Protein AF-A0A9D1SIE9-F1 (afdb_monomer_lite)

Secondary structure (DSSP, 8-state):
--------S--PPPEEEEEEEE-TT--EETTPBP-GGGEEEEEEETTS-EEE---GGG-EEEEESS----TTSBPPPPSSSPPEEEEEEETTEEEEEEE-EE-

Radius of gyration: 18.7 Å; chains: 1; bounding box: 42×22×67 Å

InterPro domains:
  IPR022038 Ig-like domain, bacterial type [PF07523] (23-101)

Sequence (103 aa):
ALTACNNDKDNVPTVESISAKLAKDVSYSVGDTFDIEDVVVTCKMSDGTSKAVTTFAAIEYSFAGENVLDESGKFAAATTDTPYTLNLSFAGKTTTLSIAVGA

pLDDT: mean 88.83, std 14.46, range [38.84, 98.25]

Organism: NCBI:txid2840951

Structure (mmCIF, N/CA/C/O backbone):
data_AF-A0A9D1SIE9-F1
#
_entry.id   AF-A0A9D1SIE9-F1
#
loop_
_atom_site.group_PDB
_atom_site.id
_atom_site.type_symbol
_atom_site.label_atom_id
_atom_site.label_alt_id
_atom_site.label_comp_id
_atom_site.label_asym_id
_atom_site.label_entity_id
_atom_site.label_seq_id
_atom_site.pdbx_PDB_ins_code
_atom_site.Cartn_x
_atom_site.Cartn_y
_atom_site.Cartn_z
_atom_site.occupancy
_atom_site.B_iso_or_equiv
_atom_site.auth_seq_id
_atom_site.auth_comp_id
_atom_site.auth_asym_id
_atom_site.auth_atom_id
_atom_site.pdbx_PDB_model_num
ATOM 1 N N . ALA A 1 1 ? -25.153 0.231 50.598 1.00 43.69 1 ALA A N 1
ATOM 2 C CA . ALA A 1 1 ? -24.082 0.260 49.588 1.00 43.69 1 ALA A CA 1
ATOM 3 C C . ALA A 1 1 ? -24.486 -0.673 48.458 1.00 43.69 1 ALA A C 1
ATOM 5 O O . ALA A 1 1 ? -24.565 -1.871 48.686 1.00 43.69 1 ALA A O 1
ATOM 6 N N . LEU A 1 2 ? -24.826 -0.123 47.295 1.00 42.72 2 LEU A N 1
ATOM 7 C CA . LEU A 1 2 ? -24.975 -0.881 46.056 1.00 42.72 2 LEU A CA 1
ATOM 8 C C . LEU A 1 2 ? -24.005 -0.240 45.075 1.00 42.72 2 LEU A C 1
ATOM 10 O O . LEU A 1 2 ? -24.164 0.914 44.684 1.00 42.72 2 LEU A O 1
ATOM 14 N N . THR A 1 3 ? -22.929 -0.981 44.845 1.00 50.88 3 THR A N 1
ATOM 15 C CA . THR A 1 3 ? -21.849 -0.714 43.907 1.00 50.88 3 THR A CA 1
ATOM 16 C C . THR A 1 3 ? -22.419 -0.303 42.558 1.00 50.88 3 THR A C 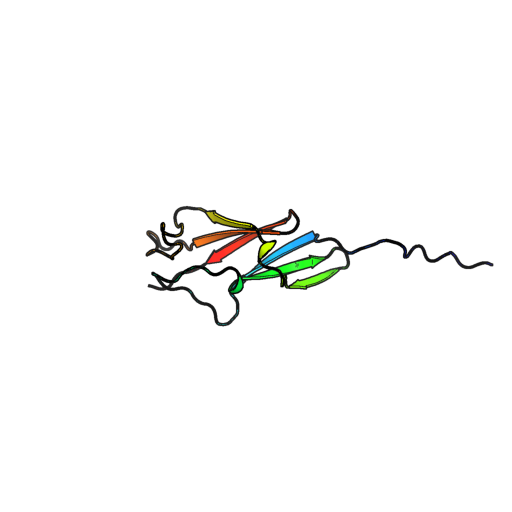1
ATOM 18 O O . THR A 1 3 ? -23.344 -0.940 42.055 1.00 50.88 3 THR A O 1
ATOM 21 N N . ALA A 1 4 ? -21.875 0.792 42.028 1.00 47.88 4 ALA A N 1
ATOM 22 C CA . ALA A 1 4 ? -22.211 1.369 40.742 1.00 47.88 4 ALA A CA 1
ATOM 23 C C . ALA A 1 4 ? -22.342 0.284 39.668 1.00 47.88 4 ALA A C 1
ATOM 25 O O . ALA A 1 4 ? -21.468 -0.570 39.523 1.00 47.88 4 ALA A O 1
ATOM 26 N N . CYS A 1 5 ? -23.436 0.335 38.913 1.00 38.84 5 CYS A N 1
ATOM 27 C CA . CYS A 1 5 ? -23.544 -0.366 37.648 1.00 38.84 5 CYS A CA 1
ATOM 28 C C . CYS A 1 5 ? -22.342 0.055 36.798 1.00 38.84 5 CYS A C 1
ATOM 30 O O . CYS A 1 5 ? -22.209 1.238 36.483 1.00 38.84 5 CYS A O 1
ATOM 32 N N . ASN A 1 6 ? -21.452 -0.892 36.497 1.00 51.88 6 ASN A N 1
ATOM 33 C CA . ASN A 1 6 ? -20.311 -0.698 35.613 1.00 51.88 6 ASN A CA 1
ATOM 34 C C . ASN A 1 6 ? -20.758 0.074 34.370 1.00 51.88 6 ASN A C 1
ATOM 36 O O . ASN A 1 6 ? -21.530 -0.431 33.555 1.00 51.88 6 ASN A O 1
ATOM 40 N N . ASN A 1 7 ? -20.251 1.294 34.232 1.00 52.47 7 ASN A N 1
ATOM 41 C CA . ASN A 1 7 ? -20.489 2.163 33.087 1.00 52.47 7 ASN A CA 1
ATOM 42 C C . ASN A 1 7 ? -19.634 1.743 31.867 1.00 52.47 7 ASN A C 1
ATOM 44 O O . ASN A 1 7 ? -19.402 2.548 30.976 1.00 52.47 7 ASN A O 1
ATOM 48 N N . ASP A 1 8 ? -19.177 0.485 31.819 1.00 55.53 8 ASP A N 1
ATOM 49 C CA . ASP A 1 8 ? -18.364 -0.124 30.748 1.00 55.53 8 ASP A CA 1
ATOM 50 C C . ASP A 1 8 ? -19.199 -0.539 29.524 1.00 55.53 8 ASP A C 1
ATOM 52 O O . ASP A 1 8 ? -18.844 -1.437 28.759 1.00 55.53 8 ASP A O 1
ATOM 56 N N . LYS A 1 9 ? -20.359 0.090 29.336 1.00 54.75 9 LYS A N 1
ATOM 57 C CA . LYS A 1 9 ? -21.182 -0.120 28.153 1.00 54.75 9 LYS A CA 1
ATOM 58 C C . LYS A 1 9 ? -20.794 0.952 27.128 1.00 54.75 9 LYS A C 1
ATOM 60 O O . LYS A 1 9 ? -21.078 2.123 27.340 1.00 54.75 9 LYS A O 1
ATOM 65 N N . ASP A 1 10 ? -20.151 0.520 26.042 1.00 59.66 10 ASP A N 1
ATOM 66 C CA . ASP A 1 10 ? -20.023 1.232 24.755 1.00 59.66 10 ASP A CA 1
ATOM 67 C C . ASP A 1 10 ? -18.794 2.124 24.488 1.00 59.66 10 ASP A C 1
ATOM 69 O O . ASP A 1 10 ? -18.901 3.087 23.731 1.00 59.66 10 ASP A O 1
ATOM 73 N N . ASN A 1 11 ? -17.594 1.784 24.972 1.00 67.94 11 ASN A N 1
ATOM 74 C CA . ASN A 1 11 ? -16.373 2.365 24.387 1.00 67.94 11 ASN A CA 1
ATOM 75 C C . ASN A 1 11 ? -15.736 1.403 23.373 1.00 67.94 11 ASN A C 1
ATOM 77 O O . ASN A 1 11 ? -14.732 0.749 23.654 1.00 67.94 11 ASN A O 1
ATOM 81 N N . VAL A 1 12 ? -16.365 1.265 22.198 1.00 81.94 12 VAL A N 1
ATOM 82 C CA . VAL A 1 12 ? -15.732 0.569 21.067 1.00 81.94 12 VAL A CA 1
ATOM 83 C C . VAL A 1 12 ? -14.540 1.420 20.624 1.00 81.94 12 VAL A C 1
ATOM 85 O O . VAL A 1 12 ? -14.751 2.570 20.230 1.00 81.94 12 VAL A O 1
ATOM 88 N N . PRO A 1 13 ? -13.301 0.901 20.681 1.00 90.19 13 PRO A N 1
ATOM 89 C CA . PRO A 1 13 ? -12.129 1.689 20.339 1.00 90.19 13 PRO A CA 1
ATOM 90 C C . PRO A 1 13 ? -12.214 2.162 18.887 1.00 90.19 13 PRO A C 1
ATOM 92 O O . PRO A 1 13 ? -12.506 1.382 17.978 1.00 90.19 13 PRO A O 1
ATOM 95 N N . THR A 1 14 ? -11.946 3.446 18.670 1.00 93.56 14 THR A N 1
ATOM 96 C CA . THR A 1 14 ? -11.955 4.080 17.348 1.00 93.56 14 THR A CA 1
ATOM 97 C C . THR A 1 14 ? -10.529 4.299 16.856 1.00 93.56 14 THR A C 1
ATOM 99 O O . THR A 1 14 ? -9.583 4.328 17.643 1.00 93.56 14 THR A O 1
ATOM 102 N N . VAL A 1 15 ? -10.353 4.425 15.539 1.00 96.31 15 VAL A N 1
ATOM 103 C CA . VAL A 1 15 ? -9.042 4.719 14.946 1.00 96.31 15 VAL A CA 1
ATOM 104 C C . VAL A 1 15 ? -8.706 6.192 15.183 1.00 96.31 15 VAL A C 1
ATOM 106 O O . VAL A 1 15 ? -9.397 7.084 14.687 1.00 96.31 15 VAL A O 1
ATOM 109 N N . GLU A 1 16 ? -7.625 6.462 15.909 1.00 96.94 16 GLU A N 1
ATOM 110 C CA . GLU A 1 16 ? -7.135 7.823 16.147 1.00 96.94 16 GLU A CA 1
ATOM 111 C C . GLU A 1 16 ? -6.179 8.281 15.048 1.00 96.94 16 GLU A C 1
ATOM 113 O O . GLU A 1 16 ? -6.293 9.406 14.553 1.00 96.94 16 GLU A O 1
ATOM 118 N N . SER A 1 17 ? -5.266 7.399 14.636 1.00 97.75 17 SER A N 1
ATOM 119 C CA . SER A 1 17 ? -4.300 7.648 13.568 1.00 97.75 17 SER A CA 1
ATOM 120 C C . SER A 1 17 ? -3.894 6.360 12.855 1.00 97.75 17 SER A C 1
ATOM 122 O O . SER A 1 17 ? -4.124 5.254 13.349 1.00 97.75 17 SER A O 1
ATOM 124 N N . ILE A 1 18 ? -3.274 6.518 11.686 1.00 98.25 18 ILE A N 1
ATOM 125 C CA . ILE A 1 18 ? -2.673 5.423 10.926 1.00 98.25 18 ILE A CA 1
ATOM 126 C C . ILE A 1 18 ? -1.210 5.732 10.610 1.00 98.25 18 ILE A C 1
ATOM 128 O O . ILE A 1 18 ? -0.820 6.891 10.460 1.00 98.25 18 ILE A O 1
ATOM 132 N N . SER A 1 19 ? -0.408 4.685 10.494 1.00 98.00 19 SER A N 1
ATOM 133 C CA . SER A 1 19 ? 0.941 4.723 9.940 1.00 98.00 19 SER A CA 1
ATOM 134 C C . SER A 1 19 ? 1.085 3.645 8.876 1.00 98.00 19 SER A C 1
ATOM 136 O O . SER A 1 19 ? 0.357 2.651 8.886 1.00 98.00 19 SER A O 1
ATOM 138 N N . ALA A 1 20 ? 2.015 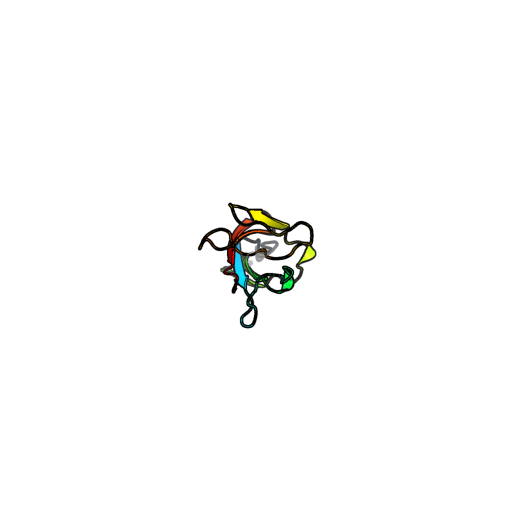3.849 7.950 1.00 98.00 20 ALA A N 1
ATOM 139 C CA . ALA A 1 20 ? 2.276 2.926 6.860 1.00 98.00 20 ALA A CA 1
ATOM 140 C C . ALA A 1 20 ? 3.777 2.698 6.699 1.00 98.00 20 ALA A C 1
ATOM 142 O O . ALA A 1 20 ? 4.589 3.593 6.939 1.00 98.00 20 ALA A O 1
ATOM 143 N N . LYS A 1 21 ? 4.135 1.483 6.296 1.00 97.62 21 LYS A N 1
ATOM 144 C CA . LYS A 1 21 ? 5.485 1.097 5.885 1.00 97.62 21 LYS A CA 1
ATOM 145 C C . LYS A 1 21 ? 5.393 -0.054 4.895 1.00 97.62 21 LYS A C 1
ATOM 147 O O . LYS A 1 21 ? 4.428 -0.810 4.942 1.00 97.62 21 LYS A O 1
ATOM 152 N N . LEU A 1 22 ? 6.412 -0.226 4.063 1.00 97.50 22 LEU A N 1
ATOM 153 C CA . LEU A 1 22 ? 6.547 -1.454 3.283 1.00 97.50 22 LEU A CA 1
ATOM 154 C C . LEU A 1 22 ? 6.740 -2.658 4.217 1.00 97.50 22 LEU A C 1
ATOM 156 O O . LEU A 1 22 ? 7.306 -2.535 5.314 1.00 97.50 22 LEU A O 1
ATOM 160 N N . ALA A 1 23 ? 6.250 -3.820 3.793 1.00 96.69 23 ALA A N 1
ATOM 161 C CA . ALA A 1 23 ? 6.583 -5.082 4.433 1.00 96.69 23 ALA A CA 1
ATOM 162 C C . ALA A 1 23 ? 8.100 -5.345 4.346 1.00 96.69 23 ALA A C 1
ATOM 164 O O . ALA A 1 23 ? 8.807 -4.789 3.510 1.00 96.69 23 ALA A O 1
ATOM 165 N N . LYS A 1 24 ? 8.624 -6.165 5.266 1.00 93.81 24 LYS A N 1
ATOM 166 C CA . LYS A 1 24 ? 10.074 -6.290 5.500 1.00 93.81 24 LYS A CA 1
ATOM 167 C C . LYS A 1 24 ? 10.867 -6.740 4.266 1.00 93.81 24 LYS A C 1
ATOM 169 O O . LYS A 1 24 ? 12.005 -6.308 4.113 1.00 93.81 24 LYS A O 1
ATOM 174 N N . ASP A 1 25 ? 10.265 -7.579 3.434 1.00 93.56 25 ASP A N 1
ATOM 175 C CA . ASP A 1 25 ? 10.913 -8.201 2.276 1.00 93.56 25 ASP A CA 1
ATOM 176 C C . ASP A 1 25 ? 10.417 -7.611 0.943 1.00 93.56 25 ASP A C 1
ATOM 178 O O . ASP A 1 25 ? 10.653 -8.184 -0.116 1.00 93.56 25 ASP A O 1
ATOM 182 N N . VAL A 1 26 ? 9.732 -6.464 0.999 1.00 96.44 26 VAL A N 1
ATOM 183 C CA . VAL A 1 26 ? 9.253 -5.741 -0.180 1.00 96.44 26 VAL A CA 1
ATOM 184 C C . VAL A 1 26 ? 10.244 -4.648 -0.545 1.00 96.44 26 VAL A C 1
ATOM 186 O O . VAL A 1 26 ? 10.588 -3.781 0.261 1.00 96.44 26 VAL A O 1
ATOM 189 N N . SER A 1 27 ? 10.630 -4.651 -1.811 1.00 94.81 27 SER A N 1
ATOM 190 C CA . SER A 1 27 ? 11.330 -3.565 -2.484 1.00 94.81 27 SER A CA 1
ATOM 191 C C . SER A 1 27 ? 10.827 -3.498 -3.916 1.00 94.81 27 SER A C 1
ATOM 193 O O . SER A 1 27 ? 10.600 -4.547 -4.511 1.00 94.81 27 SER A O 1
ATOM 195 N N . TYR A 1 28 ? 10.707 -2.293 -4.462 1.00 96.06 28 TYR A N 1
ATOM 196 C CA . TYR A 1 28 ? 10.251 -2.093 -5.832 1.00 96.06 28 TYR A CA 1
ATOM 197 C C . TYR A 1 28 ? 11.407 -1.695 -6.744 1.00 96.06 28 TYR A C 1
ATOM 199 O O . TYR A 1 28 ? 12.275 -0.911 -6.354 1.00 96.06 28 TYR A O 1
ATOM 207 N N . SER A 1 29 ? 11.368 -2.199 -7.968 1.00 94.62 29 SER A N 1
ATOM 208 C CA . SER A 1 29 ? 12.216 -1.832 -9.095 1.00 94.62 29 SER A CA 1
ATOM 209 C C . SER A 1 29 ? 11.380 -1.237 -10.230 1.00 94.62 29 SER A C 1
ATOM 211 O O . SER A 1 29 ? 10.152 -1.357 -10.273 1.00 94.62 29 SER A O 1
ATOM 213 N N . VAL A 1 30 ? 12.044 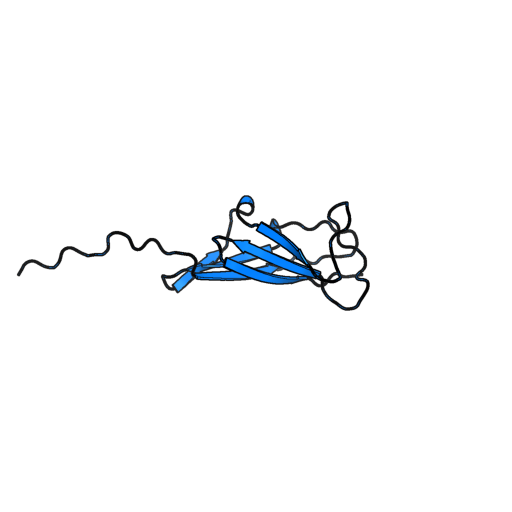-0.571 -11.174 1.00 93.75 30 VAL A N 1
ATOM 214 C CA . VAL A 1 30 ? 11.381 -0.076 -12.385 1.00 93.75 30 VAL A CA 1
ATOM 215 C C . VAL A 1 30 ? 10.708 -1.232 -13.133 1.00 93.75 30 VAL A C 1
ATOM 217 O O . VAL A 1 30 ? 1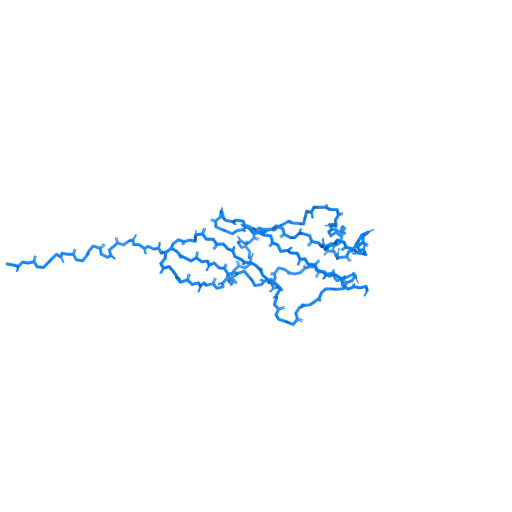1.321 -2.257 -13.421 1.00 93.75 30 VAL A O 1
ATOM 220 N N . GLY A 1 31 ? 9.437 -1.045 -13.487 1.00 94.75 31 GLY A N 1
ATOM 221 C CA . GLY A 1 31 ? 8.606 -2.029 -14.178 1.00 94.75 31 GLY A CA 1
ATOM 222 C C . GLY A 1 31 ? 7.782 -2.936 -13.259 1.00 94.75 31 GLY A C 1
ATOM 223 O O . GLY A 1 31 ? 6.906 -3.649 -13.772 1.00 94.75 31 GLY A O 1
ATOM 224 N N . ASP A 1 32 ? 8.007 -2.883 -11.942 1.00 96.81 32 ASP A N 1
ATOM 225 C CA . ASP A 1 32 ? 7.183 -3.589 -10.962 1.00 96.81 32 ASP A CA 1
ATOM 226 C C . ASP A 1 32 ? 5.800 -2.955 -10.850 1.00 96.81 32 ASP A C 1
ATOM 228 O O . ASP A 1 32 ? 5.629 -1.749 -11.019 1.00 96.81 32 ASP A O 1
ATOM 232 N N . THR A 1 33 ? 4.800 -3.783 -10.560 1.00 97.00 33 THR A N 1
ATOM 233 C CA . THR A 1 33 ? 3.427 -3.332 -10.300 1.00 97.00 33 THR A CA 1
ATOM 234 C C . THR A 1 33 ? 3.269 -3.077 -8.811 1.00 97.00 33 THR A C 1
ATOM 236 O O . THR A 1 33 ? 3.715 -3.892 -8.009 1.00 97.00 33 THR A O 1
ATOM 239 N N . PHE A 1 34 ? 2.641 -1.964 -8.440 1.00 96.44 34 PHE A N 1
ATOM 240 C CA . PHE A 1 34 ? 2.328 -1.705 -7.039 1.00 96.44 34 PHE A CA 1
ATOM 241 C C . PHE A 1 34 ? 1.238 -2.659 -6.533 1.00 96.44 34 PHE A C 1
ATOM 243 O O . PHE A 1 34 ? 0.185 -2.773 -7.163 1.00 96.44 34 PHE A O 1
ATOM 250 N N . ASP A 1 35 ? 1.463 -3.260 -5.365 1.00 96.06 35 ASP A N 1
ATOM 251 C CA . ASP A 1 35 ? 0.460 -4.012 -4.615 1.00 96.06 35 ASP A CA 1
ATOM 252 C C . ASP A 1 35 ? 0.226 -3.353 -3.245 1.00 96.06 35 ASP A C 1
ATOM 254 O O . ASP A 1 35 ? 1.160 -3.021 -2.514 1.00 96.06 35 ASP A O 1
ATOM 258 N N . ILE A 1 36 ? -1.038 -3.140 -2.878 1.00 95.75 36 ILE A N 1
ATOM 259 C CA . ILE A 1 36 ? -1.389 -2.575 -1.571 1.00 95.75 36 ILE A CA 1
ATOM 260 C C . ILE A 1 36 ? -1.135 -3.571 -0.432 1.00 95.75 36 ILE A C 1
ATOM 262 O O . ILE A 1 36 ? -0.918 -3.148 0.705 1.00 95.75 36 ILE A O 1
ATOM 266 N N . GLU A 1 37 ? -1.115 -4.876 -0.718 1.00 95.25 37 GLU A N 1
ATOM 267 C CA . GLU A 1 37 ? -0.805 -5.913 0.273 1.00 95.25 37 GLU A CA 1
ATOM 268 C C . GLU A 1 37 ? 0.660 -5.859 0.737 1.00 95.25 37 GLU A C 1
ATOM 270 O O . GLU A 1 37 ? 0.977 -6.243 1.867 1.00 95.25 37 GLU A O 1
ATOM 275 N N . ASP A 1 38 ? 1.538 -5.267 -0.076 1.00 96.81 38 ASP A N 1
ATOM 276 C CA . ASP A 1 38 ? 2.939 -5.013 0.258 1.00 96.81 38 ASP A CA 1
ATOM 277 C C . ASP A 1 38 ? 3.128 -3.865 1.272 1.00 96.81 38 ASP A C 1
ATOM 279 O O . ASP A 1 38 ? 4.241 -3.613 1.757 1.00 96.81 38 ASP A O 1
ATOM 283 N N . VAL A 1 39 ? 2.048 -3.157 1.628 1.00 97.56 39 VAL A N 1
ATOM 284 C CA . VAL A 1 39 ? 2.047 -2.067 2.607 1.00 97.56 39 VAL A CA 1
ATOM 285 C C . VAL A 1 39 ? 1.424 -2.526 3.924 1.00 97.56 39 VAL A C 1
ATOM 287 O O . VAL A 1 39 ? 0.235 -2.817 4.035 1.00 97.56 39 VAL A O 1
ATOM 290 N N . VAL A 1 40 ? 2.212 -2.475 4.997 1.00 97.44 40 VAL A N 1
ATOM 291 C CA . VAL A 1 40 ? 1.726 -2.696 6.360 1.00 97.44 40 VAL A CA 1
ATOM 292 C C . VAL A 1 40 ? 1.163 -1.391 6.913 1.00 97.44 40 VAL A C 1
ATOM 294 O O . VAL A 1 40 ? 1.908 -0.518 7.370 1.00 97.44 40 VAL A O 1
ATOM 297 N N . VAL A 1 41 ? -0.165 -1.280 6.925 1.00 97.94 41 VAL A N 1
ATOM 298 C CA . VAL A 1 41 ? -0.880 -0.181 7.588 1.00 97.94 41 VAL A CA 1
ATOM 299 C C . VAL A 1 41 ? -1.191 -0.557 9.035 1.00 97.94 41 VAL A C 1
ATOM 301 O O . VAL A 1 41 ? -1.785 -1.597 9.309 1.00 97.94 41 VAL A O 1
ATOM 304 N N . THR A 1 42 ? -0.786 0.287 9.983 1.00 98.00 42 THR A N 1
ATOM 305 C CA . THR A 1 42 ? -1.042 0.107 11.419 1.00 98.00 42 THR A CA 1
ATOM 306 C C . THR A 1 42 ? -1.923 1.233 11.942 1.00 98.00 42 THR A C 1
ATOM 308 O O . THR A 1 42 ? -1.586 2.407 11.813 1.00 98.00 42 THR A O 1
ATOM 311 N N . CYS A 1 43 ? -3.040 0.880 12.568 1.00 97.31 43 CYS A N 1
ATOM 312 C CA . CYS A 1 43 ? -3.919 1.807 13.266 1.00 97.31 43 CYS A CA 1
ATOM 313 C C . CYS A 1 43 ? -3.490 1.945 14.722 1.00 97.31 43 CYS A C 1
ATOM 315 O O . CYS A 1 43 ? -3.302 0.936 15.405 1.00 97.31 43 CYS A O 1
ATOM 317 N N . LYS A 1 44 ? -3.429 3.182 15.214 1.00 97.25 44 LYS A N 1
ATOM 318 C CA . LYS A 1 44 ? -3.451 3.478 16.645 1.00 97.25 44 LYS A CA 1
ATOM 319 C C . LYS A 1 44 ? -4.898 3.713 17.068 1.00 97.25 44 LYS A C 1
ATOM 321 O O . LYS A 1 44 ? -5.598 4.532 16.470 1.00 97.25 44 LYS A O 1
ATOM 326 N N . MET A 1 45 ? -5.332 2.979 18.079 1.00 96.06 45 MET A N 1
ATOM 327 C CA . MET A 1 45 ? -6.696 2.997 18.592 1.00 96.06 45 MET A CA 1
ATOM 328 C C . MET A 1 45 ? -6.817 3.934 19.803 1.00 96.06 45 MET A C 1
ATOM 330 O O . MET A 1 45 ? -5.834 4.166 20.508 1.00 96.06 45 MET A O 1
ATOM 334 N N . SER A 1 46 ? -8.028 4.421 20.081 1.00 95.19 46 SER A N 1
ATOM 335 C CA . SER A 1 46 ? -8.317 5.310 21.220 1.00 95.19 46 SER A CA 1
ATOM 336 C C . SER A 1 46 ? -8.132 4.663 22.595 1.00 95.19 46 SER A C 1
ATOM 338 O O . SER A 1 46 ? -7.927 5.359 23.586 1.00 95.19 46 SER A O 1
ATOM 340 N N . ASP A 1 47 ? -8.146 3.331 22.668 1.00 92.69 47 ASP A N 1
ATOM 341 C CA . ASP A 1 47 ? -7.795 2.563 23.871 1.00 92.69 47 ASP A CA 1
ATOM 342 C C . ASP A 1 47 ? -6.271 2.432 24.081 1.00 92.69 47 ASP A C 1
ATOM 344 O O . ASP A 1 47 ? -5.816 1.752 25.000 1.00 92.69 47 ASP A O 1
ATOM 348 N N . GLY A 1 48 ? -5.469 3.072 23.223 1.00 93.12 48 GLY A N 1
ATOM 349 C CA . GLY A 1 48 ? -4.011 3.036 23.251 1.00 93.12 48 GLY A CA 1
ATOM 350 C C . GLY A 1 48 ? -3.393 1.807 22.582 1.00 93.12 48 GLY A C 1
ATOM 351 O O . GLY A 1 48 ? -2.170 1.754 22.443 1.00 93.12 48 GLY A O 1
ATOM 352 N N . THR A 1 49 ? -4.192 0.834 22.135 1.00 95.69 49 THR A N 1
ATOM 353 C CA . THR A 1 49 ? -3.684 -0.333 21.406 1.00 95.69 49 THR A CA 1
ATOM 354 C C . THR A 1 49 ? -3.306 0.020 19.967 1.00 95.69 49 THR A C 1
ATOM 356 O O . THR A 1 49 ? -3.632 1.086 19.439 1.00 95.69 49 THR A O 1
ATOM 359 N N . SER A 1 50 ? -2.571 -0.874 19.306 1.00 96.06 50 SER A N 1
ATOM 360 C CA . SER A 1 50 ? -2.280 -0.765 17.876 1.00 96.06 50 SER A CA 1
ATOM 361 C C . SER A 1 50 ? -2.609 -2.067 17.163 1.00 96.06 50 SER A C 1
ATOM 363 O O . SER A 1 50 ? -2.372 -3.149 17.701 1.00 96.06 50 SER A O 1
ATOM 365 N N . LYS A 1 51 ? -3.172 -1.965 15.958 1.00 94.94 51 LYS A N 1
ATOM 366 C CA . LYS A 1 51 ? -3.608 -3.111 15.150 1.00 94.94 51 LYS A CA 1
ATOM 367 C C . LYS A 1 51 ? -3.192 -2.918 13.700 1.00 94.94 51 LYS A C 1
ATOM 369 O O . LYS A 1 51 ? -3.341 -1.824 13.165 1.00 94.94 51 LYS A O 1
ATOM 374 N N . ALA A 1 52 ? -2.692 -3.973 13.067 1.00 95.94 52 ALA A N 1
ATOM 375 C CA . ALA A 1 52 ? -2.488 -3.971 11.623 1.00 95.94 52 ALA A CA 1
ATOM 376 C C . ALA A 1 52 ? -3.844 -4.055 10.906 1.00 95.94 52 ALA A C 1
ATOM 378 O O . ALA A 1 52 ? -4.743 -4.769 11.359 1.00 95.94 52 ALA A O 1
ATOM 379 N N . VAL A 1 53 ? -3.987 -3.334 9.797 1.00 94.44 53 VAL A N 1
ATOM 380 C CA . VAL A 1 53 ? -5.131 -3.478 8.895 1.00 94.44 53 VAL A CA 1
ATOM 381 C C . VAL A 1 53 ? -4.923 -4.744 8.071 1.00 94.44 53 VAL A C 1
ATOM 383 O O . VAL A 1 53 ? -3.893 -4.900 7.429 1.00 94.44 53 VAL A O 1
ATOM 386 N N . THR A 1 54 ? -5.899 -5.648 8.100 1.00 91.75 54 THR A N 1
ATOM 387 C CA . THR A 1 54 ? -5.879 -6.902 7.324 1.00 91.75 54 THR A CA 1
ATOM 388 C C . THR A 1 54 ? -6.855 -6.887 6.148 1.00 91.75 54 THR A C 1
ATOM 390 O O . THR A 1 54 ? -6.869 -7.814 5.349 1.00 91.75 54 THR A O 1
ATOM 393 N N . THR A 1 55 ? -7.708 -5.863 6.060 1.00 91.69 55 THR A N 1
ATOM 394 C CA . THR A 1 55 ? -8.723 -5.723 5.010 1.00 91.69 55 THR A CA 1
ATOM 395 C C . THR A 1 55 ? -8.323 -4.589 4.074 1.00 91.69 55 THR A C 1
ATOM 397 O O . THR A 1 55 ? -8.735 -3.444 4.263 1.00 91.69 55 THR A O 1
ATOM 400 N N . PHE A 1 56 ? -7.518 -4.909 3.062 1.00 92.00 56 PHE A N 1
ATOM 401 C CA . PHE A 1 56 ? -6.945 -3.920 2.145 1.00 92.00 56 PHE A CA 1
ATOM 402 C C . PHE A 1 56 ? -7.988 -3.204 1.278 1.00 92.00 56 PHE A C 1
ATOM 404 O O . PHE A 1 56 ? -7.806 -2.040 0.950 1.00 92.00 56 PHE A O 1
ATOM 411 N N . ALA A 1 57 ? -9.135 -3.835 1.001 1.00 93.25 57 ALA A N 1
ATOM 412 C CA . ALA A 1 57 ? -10.222 -3.238 0.215 1.00 93.25 57 ALA A CA 1
ATOM 413 C C . ALA A 1 57 ? -10.865 -1.985 0.846 1.00 93.25 57 ALA A C 1
ATOM 415 O O . ALA A 1 57 ? -11.609 -1.279 0.177 1.00 93.25 57 ALA A O 1
ATOM 416 N N . ALA A 1 58 ? -10.626 -1.729 2.136 1.00 93.44 58 ALA A N 1
ATOM 417 C CA . ALA A 1 58 ? -11.096 -0.527 2.826 1.00 93.44 58 ALA A CA 1
ATOM 418 C C . ALA A 1 58 ? -10.036 0.590 2.874 1.00 93.44 58 ALA A C 1
ATOM 420 O O . ALA A 1 58 ? -10.289 1.647 3.457 1.00 93.44 58 ALA A O 1
ATOM 421 N N . ILE A 1 59 ? -8.840 0.336 2.336 1.00 96.50 59 ILE A N 1
ATOM 422 C CA . ILE A 1 59 ? -7.760 1.311 2.234 1.00 96.50 59 ILE A CA 1
ATOM 423 C C . ILE A 1 59 ? -7.895 2.012 0.888 1.00 96.50 59 ILE A C 1
ATOM 425 O O . ILE A 1 59 ? -7.771 1.396 -0.165 1.00 96.50 59 ILE A O 1
ATOM 429 N N . GLU A 1 60 ? -8.093 3.321 0.938 1.00 97.38 60 GLU A N 1
ATOM 430 C CA . GLU A 1 60 ? -8.003 4.175 -0.239 1.00 97.38 60 GLU A CA 1
ATOM 431 C C . GLU A 1 60 ? -6.551 4.626 -0.398 1.00 97.38 60 GLU A C 1
ATOM 433 O O . GLU A 1 60 ? -5.898 4.997 0.586 1.00 97.38 60 GLU A O 1
ATOM 438 N N . TYR A 1 61 ? -6.037 4.627 -1.625 1.00 96.69 61 TYR A N 1
ATOM 439 C CA . TYR A 1 61 ? -4.682 5.086 -1.896 1.00 96.69 61 TYR A CA 1
ATOM 440 C C . TYR A 1 61 ? -4.563 5.816 -3.228 1.00 96.69 61 TYR A C 1
ATOM 442 O O . TYR A 1 61 ? -5.317 5.585 -4.170 1.00 96.69 61 TYR A O 1
ATOM 450 N N . SER A 1 62 ? -3.588 6.715 -3.304 1.00 96.38 62 SER A N 1
ATOM 451 C CA . SER A 1 62 ? -3.262 7.439 -4.529 1.00 96.38 62 SER A CA 1
ATOM 452 C C . SER A 1 62 ? -1.785 7.796 -4.554 1.00 96.38 62 SER A C 1
ATOM 454 O O . SER A 1 62 ? -1.245 8.240 -3.536 1.00 96.38 62 SER A O 1
ATOM 456 N N . PHE A 1 63 ? -1.162 7.689 -5.721 1.00 94.88 63 PHE A N 1
ATOM 457 C CA . PHE A 1 63 ? 0.157 8.266 -5.947 1.00 94.88 63 PHE A CA 1
ATOM 458 C C . PHE A 1 63 ? 0.036 9.761 -6.239 1.00 94.88 63 PHE A C 1
ATOM 460 O O . PHE A 1 63 ? -0.873 10.196 -6.946 1.00 94.88 63 PHE A O 1
ATOM 467 N N . ALA A 1 64 ? 0.937 10.545 -5.658 1.00 91.00 64 ALA A N 1
ATOM 468 C CA . ALA A 1 64 ? 0.992 11.991 -5.813 1.00 91.00 64 ALA A CA 1
ATOM 469 C C . ALA A 1 64 ? 2.440 12.470 -5.992 1.00 91.00 64 ALA A C 1
ATOM 471 O O . ALA A 1 64 ? 3.393 11.740 -5.723 1.00 91.00 64 ALA A O 1
ATOM 472 N N . GLY A 1 65 ? 2.594 13.734 -6.388 1.00 87.81 65 GLY A N 1
ATOM 473 C CA . GLY A 1 65 ? 3.897 14.346 -6.648 1.00 87.81 65 GLY A CA 1
ATOM 474 C C . GLY A 1 65 ? 4.321 14.216 -8.109 1.00 87.81 65 GLY A C 1
ATOM 475 O O . GLY A 1 65 ? 3.479 14.067 -8.990 1.00 87.81 65 GLY A O 1
ATOM 476 N N . GLU A 1 66 ? 5.628 14.326 -8.356 1.00 86.31 66 GLU A N 1
ATOM 477 C CA . GLU A 1 66 ? 6.204 14.232 -9.707 1.00 86.31 66 GLU A CA 1
ATOM 478 C C . GLU A 1 66 ? 6.190 12.796 -10.245 1.00 86.31 66 GLU A C 1
ATOM 480 O O . GLU A 1 66 ? 5.928 12.584 -11.426 1.00 86.31 66 GLU A O 1
ATOM 485 N N . ASN A 1 67 ? 6.432 11.814 -9.372 1.00 90.69 67 ASN A N 1
ATOM 486 C CA . ASN A 1 67 ? 6.435 10.400 -9.728 1.00 90.69 67 ASN A CA 1
ATOM 487 C C . ASN A 1 67 ? 5.058 9.777 -9.468 1.00 90.69 67 ASN A C 1
ATOM 489 O O . ASN A 1 67 ? 4.594 9.709 -8.327 1.00 90.69 67 ASN A O 1
ATOM 493 N N . VAL A 1 68 ? 4.428 9.285 -10.533 1.00 91.69 68 VAL A N 1
ATOM 494 C CA . VAL A 1 68 ? 3.171 8.526 -10.509 1.00 91.69 68 VAL A CA 1
ATOM 495 C C . VAL A 1 68 ? 3.346 7.226 -11.287 1.00 91.69 68 VAL A C 1
ATOM 497 O O . VAL A 1 68 ? 4.236 7.128 -12.131 1.00 91.69 68 VAL A O 1
ATOM 500 N N . LEU A 1 69 ? 2.531 6.217 -10.973 1.00 93.69 69 LEU A N 1
ATOM 501 C CA . LEU A 1 69 ? 2.537 4.963 -11.728 1.00 93.69 69 LEU A CA 1
ATOM 502 C C . LEU A 1 69 ? 2.188 5.223 -13.198 1.00 93.69 69 LEU A C 1
ATOM 504 O O . LEU A 1 69 ? 1.451 6.161 -13.514 1.00 93.69 69 LEU A O 1
ATOM 508 N N . ASP A 1 70 ? 2.700 4.377 -14.085 1.00 92.12 70 ASP A N 1
ATOM 509 C CA . ASP A 1 70 ? 2.322 4.409 -15.492 1.00 92.12 70 ASP A CA 1
ATOM 510 C C . ASP A 1 70 ? 0.865 3.949 -15.713 1.00 92.12 70 ASP A C 1
ATOM 512 O O . ASP A 1 70 ? 0.164 3.512 -14.796 1.00 92.12 70 ASP A O 1
ATOM 516 N N . GLU A 1 71 ? 0.397 4.023 -16.961 1.00 90.19 71 GLU A N 1
ATOM 517 C CA . GLU A 1 71 ? -0.965 3.617 -17.343 1.00 90.19 71 GLU A CA 1
ATOM 518 C C . GLU A 1 71 ? -1.261 2.128 -17.074 1.00 90.19 71 GLU A C 1
ATOM 520 O O . GLU A 1 71 ? -2.422 1.724 -17.047 1.00 90.19 71 GLU A O 1
ATOM 525 N N . SER A 1 72 ? -0.225 1.309 -16.866 1.00 92.00 72 SER A N 1
ATOM 526 C CA . SER A 1 72 ? -0.325 -0.112 -16.519 1.00 92.00 72 SER A CA 1
ATOM 527 C C . SER A 1 72 ? -0.215 -0.372 -15.010 1.00 92.00 72 SER A C 1
ATOM 529 O O . SER A 1 72 ? -0.193 -1.532 -14.601 1.00 92.00 72 SER A O 1
ATOM 531 N N . GLY A 1 73 ? -0.146 0.676 -14.179 1.00 92.31 73 GLY A N 1
ATOM 532 C CA . GLY A 1 73 ? -0.006 0.562 -12.727 1.00 92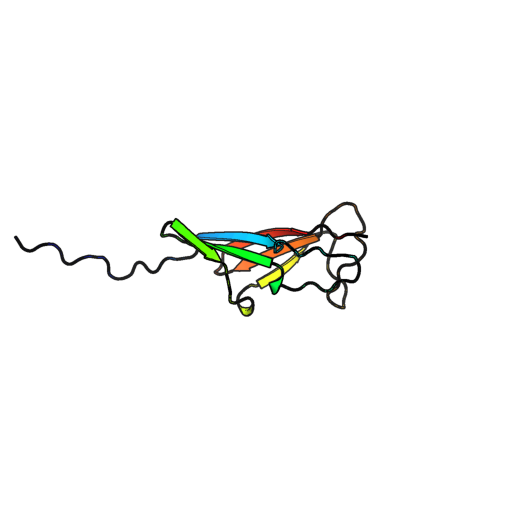.31 73 GLY A CA 1
ATOM 533 C C . GLY A 1 73 ? 1.406 0.195 -12.263 1.00 92.31 73 GLY A C 1
ATOM 534 O O . GLY A 1 73 ? 1.568 -0.333 -11.160 1.00 92.31 73 GLY A O 1
ATOM 535 N N . LYS A 1 74 ? 2.427 0.443 -13.088 1.00 94.62 74 LYS A N 1
ATOM 536 C CA . LYS A 1 74 ? 3.818 0.096 -12.789 1.00 94.62 74 LYS A CA 1
ATOM 537 C C . LYS A 1 74 ? 4.647 1.298 -12.380 1.00 94.62 74 LYS A C 1
ATOM 539 O O . LYS A 1 74 ? 4.394 2.428 -12.796 1.00 94.62 74 LYS A O 1
ATOM 544 N N . PHE A 1 75 ? 5.685 1.039 -11.596 1.00 94.44 75 PHE A N 1
ATOM 545 C CA . PHE A 1 75 ? 6.712 2.026 -11.311 1.00 94.44 75 PHE A CA 1
ATOM 546 C C . PHE A 1 75 ? 7.523 2.310 -12.578 1.00 94.44 75 PHE A C 1
ATOM 548 O O . PHE A 1 75 ? 8.123 1.413 -13.169 1.00 94.44 75 PHE A O 1
ATOM 555 N N . ALA A 1 76 ? 7.560 3.572 -12.992 1.00 89.56 76 ALA A N 1
ATOM 556 C CA . ALA A 1 76 ? 8.445 4.049 -14.044 1.00 89.56 76 ALA A CA 1
ATOM 557 C C . ALA A 1 76 ? 9.820 4.429 -13.472 1.00 89.56 76 ALA A C 1
ATOM 559 O O . ALA A 1 76 ? 9.977 4.636 -12.263 1.00 89.56 76 ALA A O 1
ATOM 560 N N . ALA A 1 77 ? 10.812 4.571 -14.355 1.00 81.44 77 ALA A N 1
ATOM 561 C CA . ALA A 1 77 ? 12.083 5.184 -13.991 1.00 81.44 77 ALA A CA 1
ATOM 562 C C . ALA A 1 77 ? 11.812 6.573 -13.403 1.00 81.44 77 ALA A C 1
ATOM 564 O O . ALA A 1 77 ? 11.229 7.425 -14.077 1.00 81.44 77 ALA A O 1
ATOM 565 N N . ALA A 1 78 ? 12.198 6.778 -12.141 1.00 69.62 78 ALA A N 1
ATOM 566 C CA . ALA A 1 78 ? 12.004 8.059 -11.484 1.00 69.62 78 ALA A CA 1
ATOM 567 C C . ALA A 1 78 ? 12.736 9.141 -12.290 1.00 69.62 78 ALA A C 1
ATOM 569 O O . ALA A 1 78 ? 13.913 9.001 -12.627 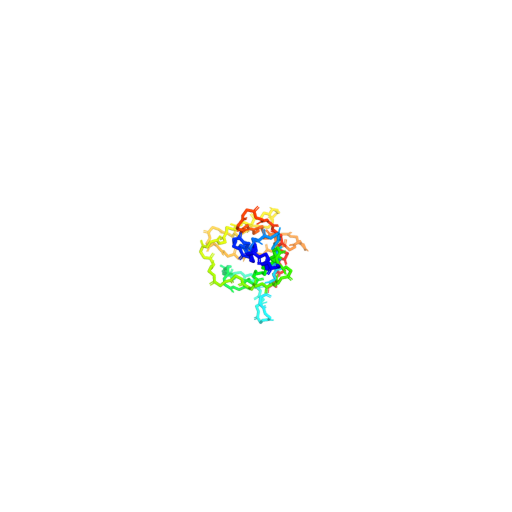1.00 69.62 78 ALA A O 1
ATOM 570 N N . THR A 1 79 ? 12.033 10.218 -12.635 1.00 64.88 79 THR A N 1
ATOM 571 C CA . THR A 1 79 ? 12.606 11.309 -13.440 1.00 64.88 79 THR A CA 1
ATOM 572 C C . THR A 1 79 ? 13.600 12.157 -12.644 1.00 64.88 79 THR A C 1
ATOM 574 O O . THR A 1 79 ? 14.331 12.966 -13.214 1.00 64.88 79 THR A O 1
ATOM 577 N N . THR A 1 80 ? 13.624 11.972 -11.323 1.00 67.56 80 THR A N 1
ATOM 578 C CA . THR A 1 80 ? 14.475 12.647 -10.341 1.00 67.56 80 THR A CA 1
ATOM 579 C C . THR A 1 80 ? 14.845 11.655 -9.226 1.00 67.56 80 THR A C 1
ATOM 581 O O . THR A 1 80 ? 14.205 10.616 -9.093 1.00 67.56 80 THR A O 1
ATOM 584 N N . ASP A 1 81 ? 15.828 11.978 -8.376 1.00 76.88 81 ASP A N 1
ATOM 585 C CA . ASP A 1 81 ? 16.175 11.210 -7.152 1.00 76.88 81 ASP A CA 1
ATOM 586 C C . ASP A 1 81 ? 15.080 11.303 -6.055 1.00 76.88 81 ASP A C 1
ATOM 588 O O . ASP A 1 81 ? 15.320 11.150 -4.859 1.00 76.88 81 ASP A O 1
ATOM 592 N N . THR A 1 82 ? 13.850 11.629 -6.457 1.00 85.19 82 THR A N 1
ATOM 593 C CA . THR A 1 82 ? 12.696 11.791 -5.577 1.00 85.19 82 THR A CA 1
ATOM 594 C C . THR A 1 82 ? 11.959 10.454 -5.491 1.00 85.19 82 THR A C 1
ATOM 596 O O . THR A 1 82 ? 11.662 9.861 -6.526 1.00 85.19 82 THR A O 1
ATOM 599 N N . PRO A 1 83 ? 11.612 9.951 -4.295 1.00 92.12 83 PRO A N 1
ATOM 600 C CA . PRO A 1 83 ? 10.805 8.740 -4.170 1.00 92.12 83 PRO A CA 1
ATOM 601 C C . PRO A 1 83 ? 9.364 8.964 -4.656 1.00 92.12 83 PRO A C 1
ATOM 603 O O . PRO A 1 83 ? 8.886 10.094 -4.775 1.00 92.12 83 PRO A O 1
ATOM 606 N N . TYR A 1 84 ? 8.634 7.875 -4.881 1.00 95.00 84 TYR A N 1
ATOM 607 C CA . TYR A 1 84 ? 7.186 7.924 -5.076 1.00 95.00 84 TYR A CA 1
ATOM 608 C C . TYR A 1 84 ? 6.499 8.281 -3.757 1.00 95.00 84 TYR A C 1
ATOM 610 O O . TYR A 1 84 ? 6.873 7.769 -2.700 1.00 95.00 84 TYR A O 1
ATOM 618 N N . THR A 1 85 ? 5.479 9.141 -3.811 1.00 96.06 85 THR A N 1
ATOM 619 C CA . THR A 1 85 ? 4.663 9.479 -2.637 1.00 96.06 85 THR A CA 1
ATOM 620 C C . THR A 1 85 ? 3.323 8.766 -2.724 1.00 96.06 85 THR A C 1
ATOM 622 O O . THR A 1 85 ? 2.500 9.079 -3.584 1.00 96.06 85 THR A O 1
ATOM 625 N N . LEU A 1 86 ? 3.099 7.823 -1.812 1.00 97.69 86 LEU A N 1
ATOM 626 C CA . LEU A 1 86 ? 1.835 7.117 -1.658 1.00 97.69 86 LEU A CA 1
ATOM 627 C C . LEU A 1 86 ? 1.018 7.774 -0.541 1.00 97.69 86 LEU A C 1
ATOM 629 O O . LEU A 1 86 ? 1.394 7.711 0.631 1.00 97.69 86 LEU A O 1
ATOM 633 N N . ASN A 1 87 ? -0.109 8.384 -0.897 1.00 97.81 87 ASN A N 1
ATOM 634 C CA . ASN A 1 87 ? -1.103 8.840 0.069 1.00 97.81 87 ASN A CA 1
ATOM 635 C C . ASN A 1 87 ? -2.037 7.676 0.397 1.00 97.81 87 ASN A C 1
ATOM 637 O O . ASN A 1 87 ? -2.553 7.035 -0.515 1.00 97.81 87 ASN A O 1
ATOM 641 N N . LEU A 1 88 ? -2.273 7.432 1.683 1.00 97.75 88 LEU A N 1
ATOM 642 C CA . LEU A 1 88 ? -3.127 6.357 2.190 1.00 97.75 88 LEU A CA 1
ATOM 643 C C . LEU A 1 88 ? -4.213 6.945 3.081 1.00 97.75 88 LEU A C 1
ATOM 645 O O . LEU A 1 88 ? -3.931 7.830 3.892 1.00 97.75 88 LEU A O 1
ATOM 649 N N . SER A 1 89 ? -5.432 6.425 2.970 1.00 97.44 89 SER A N 1
ATOM 650 C CA . SER A 1 89 ? -6.552 6.777 3.835 1.00 97.44 89 SER A CA 1
ATOM 651 C C . SER A 1 89 ? -7.280 5.531 4.323 1.00 97.44 89 SER A C 1
ATOM 653 O O . SER A 1 89 ? -7.597 4.628 3.553 1.00 97.44 89 SER A O 1
ATOM 655 N N . PHE A 1 90 ? -7.561 5.491 5.622 1.00 96.88 90 PHE A N 1
ATOM 656 C CA . PHE A 1 90 ? -8.345 4.440 6.256 1.00 96.88 90 PHE A CA 1
ATOM 657 C C . PHE A 1 90 ? -9.106 5.019 7.449 1.00 96.88 90 PHE A C 1
ATOM 659 O O . PHE A 1 90 ? -8.546 5.776 8.246 1.00 96.88 90 PHE A O 1
ATOM 666 N N . ALA A 1 91 ? -10.393 4.683 7.575 1.00 95.50 91 ALA A N 1
ATOM 667 C CA . ALA A 1 91 ? -11.272 5.183 8.641 1.00 95.50 91 ALA A CA 1
ATOM 668 C C . ALA A 1 91 ? -11.257 6.726 8.802 1.00 95.50 91 ALA A C 1
ATOM 670 O O . ALA A 1 91 ? -11.331 7.254 9.913 1.00 95.50 91 ALA A O 1
ATOM 671 N N . GLY A 1 92 ? -11.123 7.463 7.691 1.00 95.94 92 GLY A N 1
ATOM 672 C CA . GLY A 1 92 ? -11.063 8.931 7.679 1.00 95.94 92 GLY A CA 1
ATOM 673 C C . GLY A 1 92 ? -9.748 9.529 8.195 1.00 95.94 92 GLY A C 1
ATOM 674 O O . GLY A 1 92 ? -9.665 10.741 8.390 1.00 95.94 92 GLY A O 1
ATOM 675 N N . LYS A 1 93 ? -8.724 8.703 8.440 1.00 97.56 93 LYS A N 1
ATOM 676 C CA . LYS A 1 93 ? -7.363 9.133 8.781 1.00 97.56 93 LYS A CA 1
ATOM 677 C C . LYS A 1 93 ? -6.459 8.955 7.577 1.00 97.56 93 LYS A C 1
ATOM 679 O O . LYS A 1 93 ? -6.605 7.978 6.853 1.00 97.56 93 LYS A O 1
ATOM 684 N N . THR A 1 94 ? -5.502 9.861 7.409 1.00 97.81 94 THR A N 1
ATOM 685 C CA . THR A 1 94 ? -4.562 9.842 6.286 1.00 97.81 94 THR A CA 1
ATOM 686 C C . THR A 1 94 ? -3.120 9.732 6.758 1.00 97.81 94 THR A C 1
ATOM 688 O O . THR A 1 94 ? -2.762 10.255 7.814 1.00 97.81 94 THR A O 1
ATOM 691 N N . THR A 1 95 ? -2.277 9.098 5.952 1.00 98.19 95 THR A N 1
ATOM 692 C CA . THR A 1 95 ? -0.821 9.080 6.125 1.00 98.19 95 THR A CA 1
ATOM 693 C C . THR A 1 95 ? -0.136 9.048 4.764 1.00 98.19 95 THR A C 1
ATOM 695 O O . THR A 1 95 ? -0.791 8.837 3.742 1.00 98.19 95 THR A O 1
ATOM 698 N N . THR A 1 96 ? 1.171 9.277 4.748 1.00 97.75 96 THR A N 1
ATOM 699 C CA . THR A 1 96 ? 1.988 9.213 3.537 1.00 97.75 96 THR A CA 1
ATOM 700 C C . THR A 1 96 ? 3.124 8.218 3.717 1.00 97.75 96 THR A C 1
ATOM 702 O O . THR A 1 96 ? 3.669 8.061 4.811 1.00 97.75 96 THR A O 1
ATOM 705 N N . LEU A 1 97 ? 3.477 7.536 2.631 1.00 97.38 97 LEU A N 1
ATOM 706 C CA . LEU A 1 97 ? 4.616 6.633 2.556 1.00 97.38 97 LEU A CA 1
ATOM 707 C C . LEU A 1 97 ? 5.493 7.025 1.366 1.00 97.38 97 LEU A C 1
ATOM 709 O O . LEU A 1 97 ? 5.016 7.100 0.235 1.00 97.38 97 LEU A O 1
ATOM 713 N N . SER A 1 98 ? 6.778 7.253 1.627 1.00 95.38 98 SER A N 1
ATOM 714 C CA . SER A 1 98 ? 7.787 7.435 0.584 1.00 95.38 98 SER A CA 1
ATOM 715 C C . SER A 1 98 ? 8.311 6.071 0.138 1.00 95.38 98 SER A C 1
ATOM 717 O O . SER A 1 98 ? 8.828 5.312 0.959 1.00 95.38 98 SER A O 1
ATOM 719 N N . ILE A 1 99 ? 8.195 5.771 -1.154 1.00 94.88 99 ILE A N 1
ATOM 720 C CA . ILE A 1 99 ? 8.650 4.517 -1.761 1.00 94.88 99 ILE A CA 1
ATOM 721 C C . ILE A 1 99 ? 9.841 4.825 -2.668 1.00 94.88 99 ILE A C 1
ATOM 723 O O . ILE A 1 99 ? 9.704 5.503 -3.687 1.00 94.88 99 ILE A O 1
ATOM 727 N N . ALA A 1 100 ? 11.017 4.337 -2.283 1.00 92.38 100 ALA A N 1
ATOM 728 C CA . ALA A 1 100 ? 12.184 4.339 -3.154 1.00 92.38 100 ALA A CA 1
ATOM 729 C C . ALA A 1 100 ? 12.066 3.185 -4.157 1.00 92.38 100 ALA A C 1
ATOM 731 O O . ALA A 1 100 ? 11.714 2.070 -3.772 1.00 92.38 100 ALA A O 1
ATOM 732 N N . VAL A 1 101 ? 12.369 3.465 -5.422 1.00 92.12 101 VAL A N 1
ATOM 733 C CA . VAL A 1 101 ? 12.347 2.481 -6.508 1.00 92.12 101 VAL A CA 1
ATOM 734 C C . VAL A 1 101 ? 13.777 2.279 -6.991 1.00 92.12 101 VAL A C 1
ATOM 736 O O . VAL A 1 101 ? 14.467 3.246 -7.314 1.00 92.12 101 VAL A O 1
ATOM 739 N N . GLY A 1 102 ? 14.233 1.028 -6.989 1.00 87.81 102 GLY A N 1
ATOM 740 C CA . GLY A 1 102 ? 15.520 0.639 -7.552 1.00 87.81 102 GLY A CA 1
ATOM 741 C C . GLY A 1 102 ? 15.520 0.744 -9.076 1.00 87.81 102 GLY A C 1
ATOM 742 O O . GLY A 1 102 ? 14.478 0.580 -9.711 1.00 87.81 102 GLY A O 1
ATOM 743 N N . ALA A 1 103 ? 16.693 1.024 -9.647 1.00 79.06 103 ALA A N 1
ATOM 744 C CA . ALA A 1 103 ? 16.901 1.036 -11.096 1.00 79.06 103 ALA A CA 1
ATOM 745 C C . ALA A 1 103 ? 16.653 -0.336 -11.741 1.00 79.06 103 ALA A C 1
ATOM 747 O O . ALA A 1 103 ? 16.887 -1.363 -11.059 1.00 79.06 103 ALA A O 1
#

Foldseek 3Di:
DDDDDPPPPDPPWAFPAKDKDFDPPDAAAFFDADDQVRIFIWTQTPVRDIDTDPDSVQKDKAWDDPFHADPVRTGHDPPDQFFIWMWIDHRRHIDIDGHDYHD